Protein AF-A0A3N5GR42-F1 (afdb_monomer)

Structure (mmCIF, N/CA/C/O backbone):
data_AF-A0A3N5GR42-F1
#
_entry.id   AF-A0A3N5GR42-F1
#
loop_
_atom_site.group_PDB
_atom_site.id
_atom_site.type_symbol
_atom_site.label_atom_id
_atom_site.label_alt_id
_atom_site.label_comp_id
_atom_site.label_asym_id
_atom_site.label_entity_id
_atom_site.label_seq_id
_atom_site.pdbx_PDB_ins_code
_atom_site.Cartn_x
_atom_site.Cartn_y
_atom_site.Cartn_z
_atom_site.occupancy
_atom_site.B_iso_or_equiv
_atom_site.auth_seq_id
_atom_site.auth_comp_id
_atom_site.auth_asym_id
_atom_site.auth_atom_id
_atom_site.pdbx_PDB_model_num
ATOM 1 N N . MET A 1 1 ? 43.176 -18.086 -81.676 1.00 46.12 1 MET A N 1
ATOM 2 C CA . MET A 1 1 ? 43.409 -17.792 -80.245 1.00 46.12 1 MET A CA 1
ATOM 3 C C . MET A 1 1 ? 43.066 -16.320 -80.011 1.00 46.12 1 MET A C 1
ATOM 5 O O . MET A 1 1 ? 43.845 -15.468 -80.402 1.00 46.12 1 MET A O 1
ATOM 9 N N . LEU A 1 2 ? 41.883 -15.991 -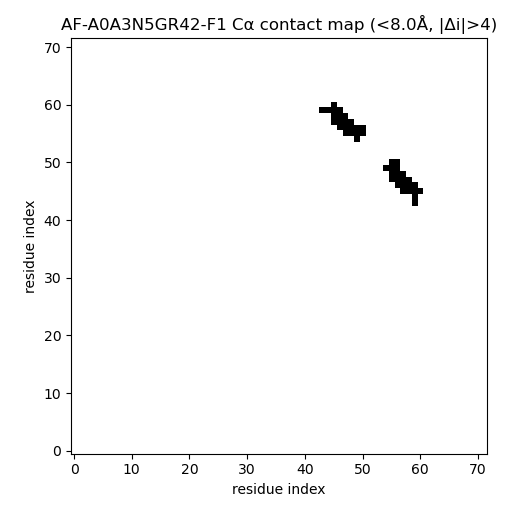79.482 1.00 39.78 2 LEU A N 1
ATOM 10 C CA . LEU A 1 2 ? 41.564 -14.622 -79.048 1.00 39.78 2 LEU A CA 1
ATOM 11 C C . LEU A 1 2 ? 40.650 -14.697 -77.822 1.00 39.78 2 LEU A C 1
ATOM 13 O O . LEU A 1 2 ? 39.465 -15.003 -77.913 1.00 39.78 2 LEU A O 1
ATOM 17 N N . VAL A 1 3 ? 41.252 -14.483 -76.654 1.00 51.66 3 VAL A N 1
ATOM 18 C CA . VAL A 1 3 ? 40.578 -14.451 -75.356 1.00 51.66 3 VAL A CA 1
ATOM 19 C C . VAL A 1 3 ? 40.041 -13.039 -75.136 1.00 51.66 3 VAL A C 1
ATOM 21 O O . VAL A 1 3 ? 40.795 -12.096 -74.915 1.00 51.66 3 VAL A O 1
ATOM 24 N N . ASN A 1 4 ? 38.720 -12.902 -75.195 1.00 49.47 4 ASN A N 1
ATOM 25 C CA . ASN A 1 4 ? 37.987 -11.681 -74.880 1.00 49.47 4 ASN A CA 1
ATOM 26 C C . ASN A 1 4 ? 37.717 -11.629 -73.366 1.00 49.47 4 ASN A C 1
ATOM 28 O O . ASN A 1 4 ? 36.828 -12.317 -72.867 1.00 49.47 4 ASN A O 1
ATOM 32 N N . ARG A 1 5 ? 38.487 -10.832 -72.614 1.00 57.12 5 ARG A N 1
ATOM 33 C CA . ARG A 1 5 ? 38.219 -10.553 -71.192 1.00 57.12 5 ARG A CA 1
ATOM 34 C C . ARG A 1 5 ? 37.706 -9.126 -71.028 1.00 57.12 5 ARG A C 1
ATOM 36 O O . ARG A 1 5 ? 38.482 -8.194 -70.842 1.00 57.12 5 ARG A O 1
ATOM 43 N N . ARG A 1 6 ? 36.380 -8.961 -71.013 1.00 54.16 6 ARG A N 1
ATOM 44 C CA . ARG A 1 6 ? 35.752 -7.744 -70.482 1.00 54.16 6 ARG A CA 1
ATOM 45 C C . ARG A 1 6 ? 35.855 -7.748 -68.955 1.00 54.16 6 ARG A C 1
ATOM 47 O O . ARG A 1 6 ? 35.094 -8.443 -68.289 1.00 54.16 6 ARG A O 1
ATOM 54 N N . ARG A 1 7 ? 36.757 -6.945 -68.384 1.00 52.31 7 ARG A N 1
ATOM 55 C CA . ARG A 1 7 ? 36.665 -6.549 -66.971 1.00 52.31 7 ARG A CA 1
ATOM 56 C C . ARG A 1 7 ? 35.687 -5.377 -66.869 1.00 52.31 7 ARG A C 1
ATOM 58 O O . ARG A 1 7 ? 36.024 -4.256 -67.232 1.00 52.31 7 ARG A O 1
ATOM 65 N N . ARG A 1 8 ? 34.458 -5.649 -66.416 1.00 50.22 8 ARG A N 1
ATOM 66 C CA . ARG A 1 8 ? 33.512 -4.607 -65.990 1.00 50.22 8 ARG A CA 1
ATOM 67 C C . ARG A 1 8 ? 34.026 -4.018 -64.677 1.00 50.22 8 ARG A C 1
ATOM 69 O O . ARG A 1 8 ? 34.004 -4.695 -63.654 1.00 50.22 8 ARG A O 1
ATOM 76 N N . GLY A 1 9 ? 34.489 -2.774 -64.728 1.00 42.69 9 GLY A N 1
ATOM 77 C CA . GLY A 1 9 ? 34.686 -1.942 -63.547 1.00 42.69 9 GLY A CA 1
ATOM 78 C C . GLY A 1 9 ? 33.329 -1.622 -62.929 1.00 42.69 9 GLY A C 1
ATOM 79 O O . GLY A 1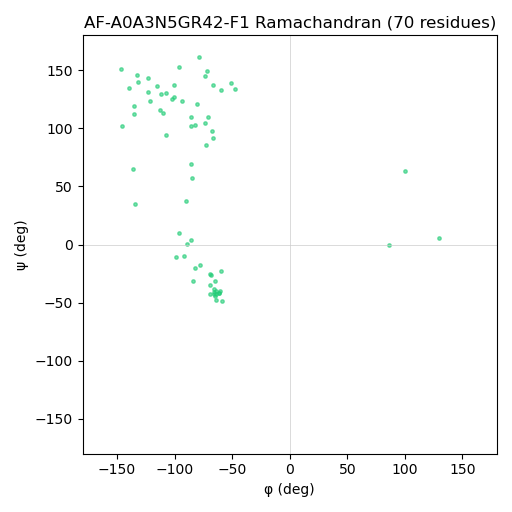 9 ? 32.668 -0.669 -63.323 1.00 42.69 9 GLY A O 1
ATOM 80 N N . VAL A 1 10 ? 32.894 -2.460 -61.993 1.00 59.00 10 VAL A N 1
ATOM 81 C CA . VAL A 1 10 ? 32.012 -2.022 -60.908 1.00 59.00 10 VAL A CA 1
ATOM 82 C C . VAL A 1 10 ? 32.883 -1.178 -59.974 1.00 59.00 10 VAL A C 1
ATOM 84 O O . VAL A 1 10 ? 34.066 -1.479 -59.853 1.00 59.00 10 VAL A O 1
ATOM 87 N N . GLN A 1 11 ? 32.304 -0.177 -59.304 1.00 59.91 11 GLN A N 1
ATOM 88 C CA . GLN A 1 11 ? 32.927 0.756 -58.340 1.00 59.91 11 GLN A CA 1
ATOM 89 C C . GLN A 1 11 ? 33.285 2.142 -58.915 1.00 59.91 11 GLN A C 1
ATOM 91 O O . GLN A 1 11 ? 34.434 2.573 -58.893 1.00 59.91 11 GLN A O 1
ATOM 96 N N . ALA A 1 12 ? 32.282 2.906 -59.352 1.00 53.66 12 ALA A N 1
ATOM 97 C CA . ALA A 1 12 ? 32.395 4.363 -59.398 1.00 53.66 12 ALA A CA 1
ATOM 98 C C . ALA A 1 12 ? 31.110 4.987 -58.838 1.00 53.66 12 ALA A C 1
ATOM 100 O O . ALA A 1 12 ? 30.051 4.858 -59.441 1.00 53.66 12 ALA A O 1
ATOM 101 N N . GLY A 1 13 ? 31.204 5.651 -57.679 1.00 52.59 13 GLY A N 1
ATOM 102 C CA . GLY A 1 13 ? 30.213 6.666 -57.300 1.00 52.59 13 GLY A CA 1
ATOM 103 C C . GLY A 1 13 ? 29.555 6.592 -55.920 1.00 52.59 13 GLY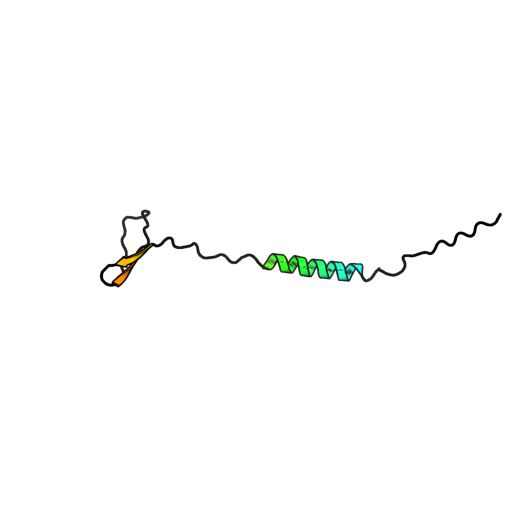 A C 1
ATOM 104 O O . GLY A 1 13 ? 28.702 7.423 -55.651 1.00 52.59 13 GLY A O 1
ATOM 105 N N . SER A 1 14 ? 29.943 5.698 -55.004 1.00 57.38 14 SER A N 1
ATOM 106 C CA . SER A 1 14 ? 29.367 5.654 -53.638 1.00 57.38 14 SER A CA 1
ATOM 107 C C . SER A 1 14 ? 30.134 6.527 -52.621 1.00 57.38 14 SER A C 1
ATOM 109 O O . SER A 1 14 ? 30.351 6.151 -51.474 1.00 57.38 14 SER A O 1
ATOM 111 N N . ARG A 1 15 ? 30.627 7.705 -53.027 1.00 58.53 15 ARG A N 1
ATOM 112 C CA . ARG A 1 15 ? 31.436 8.563 -52.130 1.00 58.53 15 ARG A CA 1
ATOM 113 C C . ARG A 1 15 ? 30.607 9.438 -51.181 1.00 58.53 15 ARG A C 1
ATOM 115 O O . ARG A 1 15 ? 31.131 9.867 -50.162 1.00 58.53 15 ARG A O 1
ATOM 122 N N . ARG A 1 16 ? 29.326 9.688 -51.486 1.00 54.41 16 ARG A N 1
ATOM 123 C CA . ARG A 1 16 ? 28.430 10.527 -50.657 1.00 54.41 16 ARG A CA 1
ATOM 124 C C . ARG A 1 16 ? 27.500 9.743 -49.729 1.00 54.41 16 ARG A C 1
ATOM 126 O O . ARG A 1 16 ? 26.887 10.335 -48.853 1.00 54.41 16 ARG A O 1
ATOM 133 N N . VAL A 1 17 ? 27.420 8.426 -49.897 1.00 55.28 17 VAL A N 1
ATOM 134 C CA . VAL A 1 17 ? 26.519 7.550 -49.125 1.00 55.28 17 VAL A CA 1
ATOM 135 C C . VAL A 1 17 ? 27.141 7.145 -47.783 1.00 55.28 17 VAL A C 1
ATOM 137 O O . VAL A 1 17 ? 26.444 7.033 -46.781 1.00 55.28 17 VAL A O 1
ATOM 140 N N . LEU A 1 18 ? 28.472 7.024 -47.749 1.00 59.75 18 LEU A N 1
ATOM 141 C CA . LEU A 1 18 ? 29.258 6.738 -46.546 1.00 59.75 18 LEU A CA 1
ATOM 142 C C . LEU A 1 18 ? 29.089 7.777 -45.413 1.00 59.75 18 LEU A C 1
ATOM 144 O O . LEU A 1 18 ? 28.833 7.353 -44.287 1.00 59.75 18 LEU A O 1
ATOM 148 N N . PRO A 1 19 ? 29.177 9.106 -45.649 1.00 67.62 19 PRO A N 1
ATOM 149 C CA . PRO A 1 19 ? 29.058 10.085 -44.564 1.00 67.62 19 PRO A CA 1
ATOM 150 C C . PRO A 1 19 ? 27.641 10.171 -43.980 1.00 67.62 19 PRO A C 1
ATOM 152 O O . PRO A 1 19 ? 27.490 10.349 -42.775 1.00 67.62 19 PRO A O 1
ATOM 155 N N . VAL A 1 20 ? 26.601 10.005 -44.805 1.00 74.38 20 VAL A N 1
ATOM 156 C CA . VAL A 1 20 ? 25.200 10.058 -44.350 1.00 74.38 20 VAL A CA 1
ATOM 157 C C . VAL A 1 20 ? 24.861 8.844 -43.486 1.00 74.38 20 VAL A C 1
ATOM 159 O O . VAL A 1 20 ? 24.244 8.991 -42.434 1.00 74.38 20 VAL A O 1
ATOM 162 N N . ALA A 1 21 ? 25.314 7.654 -43.890 1.00 76.88 21 ALA A N 1
ATOM 163 C CA . ALA A 1 21 ? 25.125 6.437 -43.107 1.00 76.88 21 ALA A CA 1
ATOM 164 C C . ALA A 1 21 ? 25.855 6.503 -41.754 1.00 76.88 21 ALA A C 1
ATOM 166 O O . ALA A 1 21 ? 25.293 6.106 -40.737 1.00 76.88 21 ALA A O 1
ATOM 167 N N . ALA A 1 22 ? 27.072 7.058 -41.725 1.00 79.62 22 ALA A N 1
ATOM 168 C CA . ALA A 1 22 ? 27.834 7.243 -40.491 1.00 79.62 22 ALA A CA 1
ATOM 169 C C . ALA A 1 22 ? 27.166 8.240 -39.529 1.00 79.62 22 ALA A C 1
ATOM 171 O O . ALA A 1 22 ? 27.108 7.989 -38.327 1.00 79.62 22 ALA A O 1
ATOM 172 N N . LEU A 1 23 ? 26.617 9.342 -40.053 1.00 83.19 23 LEU A N 1
ATOM 173 C CA . LEU A 1 23 ? 25.894 10.326 -39.248 1.00 83.19 23 LEU A CA 1
ATOM 174 C C . LEU A 1 23 ? 24.602 9.740 -38.664 1.00 83.19 23 LEU A C 1
ATOM 176 O O . LEU A 1 23 ? 24.319 9.940 -37.488 1.00 83.19 23 LEU A O 1
ATOM 180 N N . ALA A 1 24 ? 23.848 8.975 -39.457 1.00 81.50 24 ALA A N 1
ATOM 181 C CA . ALA A 1 24 ? 22.646 8.292 -38.982 1.00 81.50 24 ALA A CA 1
ATOM 182 C C . ALA A 1 24 ? 22.966 7.284 -37.863 1.00 81.50 24 ALA A C 1
ATOM 184 O O . ALA A 1 24 ? 22.271 7.248 -36.852 1.00 81.50 24 ALA A O 1
ATOM 185 N N . LEU A 1 25 ? 24.057 6.522 -38.003 1.00 83.56 25 LEU A N 1
ATOM 186 C CA . LEU A 1 25 ? 24.548 5.608 -36.966 1.00 83.56 25 LEU A CA 1
ATOM 187 C C . LEU A 1 25 ? 24.938 6.340 -35.677 1.00 83.56 25 LEU A C 1
ATOM 189 O O . LEU A 1 25 ? 24.597 5.876 -34.593 1.00 83.56 25 LEU A O 1
ATOM 193 N N . LEU A 1 26 ? 25.599 7.494 -35.789 1.00 83.19 26 LEU A N 1
ATOM 194 C CA . LEU A 1 26 ? 25.948 8.344 -34.647 1.00 83.19 26 LEU A CA 1
ATOM 195 C C . LEU A 1 26 ? 24.712 8.896 -33.930 1.00 83.19 26 LEU A C 1
ATOM 197 O O . LEU A 1 26 ? 24.669 8.887 -32.703 1.00 83.19 26 LEU A O 1
ATOM 201 N N . VAL A 1 27 ? 23.699 9.341 -34.678 1.00 82.69 27 VAL A N 1
ATOM 202 C CA . VAL A 1 27 ? 22.440 9.846 -34.109 1.00 82.69 27 VAL A CA 1
ATOM 203 C C . VAL A 1 27 ? 21.680 8.735 -33.384 1.00 82.69 27 VAL A C 1
ATOM 205 O O . VAL A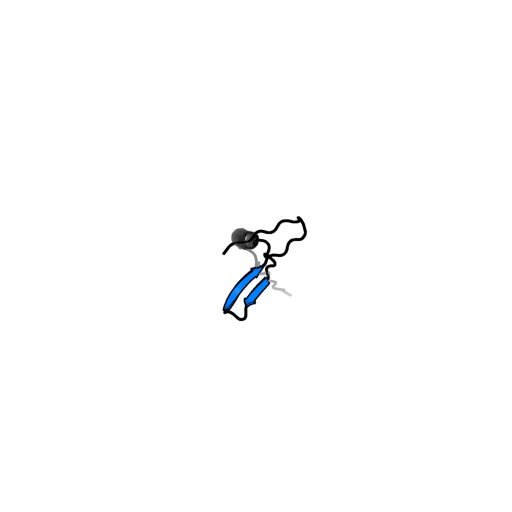 1 27 ? 21.227 8.942 -32.260 1.00 82.69 27 VAL A O 1
ATOM 208 N N . VAL A 1 28 ? 21.585 7.543 -33.981 1.00 79.69 28 VAL A N 1
ATOM 209 C CA . VAL A 1 28 ? 20.932 6.384 -33.352 1.00 79.69 28 VAL A CA 1
ATOM 210 C C . VAL A 1 28 ? 21.693 5.948 -32.098 1.00 79.69 28 VAL A C 1
ATOM 212 O O . VAL A 1 28 ? 21.088 5.811 -31.038 1.00 79.69 28 VAL A O 1
ATOM 215 N N . ALA A 1 29 ? 23.019 5.806 -32.175 1.00 77.44 29 ALA A N 1
ATOM 216 C CA . ALA A 1 29 ? 23.850 5.441 -31.027 1.00 77.44 29 ALA A CA 1
ATOM 217 C C . ALA A 1 29 ? 23.765 6.472 -29.887 1.00 77.44 29 ALA A C 1
ATOM 219 O O . ALA A 1 29 ? 23.673 6.088 -28.725 1.00 77.44 29 ALA A O 1
ATOM 220 N N . GLY A 1 30 ? 23.737 7.770 -30.210 1.00 76.19 30 GLY A N 1
ATOM 221 C CA . GLY A 1 30 ? 23.574 8.843 -29.228 1.00 76.19 30 GLY A CA 1
ATOM 222 C C . GLY A 1 30 ? 22.203 8.836 -28.546 1.00 76.19 30 GLY A C 1
ATOM 223 O O . GLY A 1 30 ? 22.125 9.048 -27.338 1.00 76.19 30 GLY A O 1
ATOM 224 N N . ALA A 1 31 ? 21.130 8.527 -29.283 1.00 69.50 31 ALA A N 1
ATOM 225 C CA . ALA A 1 31 ? 19.782 8.420 -28.724 1.00 69.50 31 ALA A CA 1
ATOM 226 C C . ALA A 1 31 ? 19.644 7.262 -27.716 1.00 69.50 31 ALA A C 1
ATOM 228 O O . ALA A 1 31 ? 18.897 7.383 -26.747 1.00 69.50 31 ALA A O 1
ATOM 229 N N . HIS A 1 32 ? 20.397 6.169 -27.895 1.00 63.59 32 HIS A N 1
ATOM 230 C CA . HIS A 1 32 ? 20.396 5.038 -26.961 1.00 63.59 32 HIS A CA 1
ATOM 231 C C . HIS A 1 32 ? 21.022 5.359 -25.594 1.00 63.59 32 HIS A C 1
ATOM 233 O O . HIS A 1 32 ? 20.643 4.745 -24.601 1.00 63.59 32 HIS A O 1
ATOM 239 N N . LEU A 1 33 ? 21.941 6.328 -25.516 1.00 63.12 33 LEU A N 1
ATOM 240 C CA . LEU A 1 33 ? 22.623 6.694 -24.266 1.00 63.12 33 LEU A CA 1
ATOM 241 C C . LEU A 1 33 ? 21.759 7.554 -23.328 1.00 63.12 33 LEU A C 1
ATOM 243 O O . LEU A 1 33 ? 22.062 7.662 -22.144 1.00 63.12 33 LEU A O 1
ATOM 247 N N . ALA A 1 34 ? 20.688 8.166 -23.840 1.00 61.91 34 ALA A N 1
ATOM 248 C CA . ALA A 1 34 ? 19.847 9.098 -23.088 1.00 61.91 34 ALA A CA 1
ATOM 249 C C . ALA A 1 34 ? 18.680 8.428 -22.332 1.00 61.91 34 ALA A C 1
ATOM 251 O O . ALA A 1 34 ? 17.889 9.124 -21.698 1.00 61.91 34 ALA A O 1
ATOM 252 N N . LEU A 1 35 ? 18.535 7.101 -22.417 1.00 64.81 35 LEU A N 1
ATOM 253 C CA . LEU A 1 35 ? 17.313 6.407 -21.994 1.00 64.81 35 LEU A CA 1
ATOM 254 C C . LEU A 1 35 ? 17.309 5.912 -20.539 1.00 64.81 35 LEU A C 1
ATOM 256 O O . LEU A 1 35 ? 16.243 5.531 -20.065 1.00 64.81 35 LEU A O 1
ATOM 260 N N . ASP A 1 36 ? 18.431 5.936 -19.810 1.00 65.12 36 ASP A N 1
ATOM 261 C CA . ASP A 1 36 ? 18.530 5.174 -18.552 1.00 65.12 36 ASP A CA 1
ATOM 262 C C . ASP A 1 36 ? 19.184 5.928 -17.382 1.00 65.12 36 ASP A C 1
ATOM 264 O O . ASP A 1 36 ? 20.236 5.564 -16.860 1.00 65.12 36 ASP A O 1
ATOM 268 N N . ALA A 1 37 ? 18.528 6.995 -16.923 1.00 66.44 37 ALA A N 1
ATOM 269 C CA . ALA A 1 37 ? 18.865 7.626 -15.642 1.00 66.44 37 ALA A CA 1
ATOM 270 C C . ALA A 1 37 ? 17.624 7.950 -14.799 1.00 66.44 37 ALA A C 1
ATOM 272 O O . ALA A 1 37 ? 17.582 8.949 -14.080 1.00 66.44 37 ALA A O 1
ATOM 273 N N . ALA A 1 38 ? 16.592 7.103 -14.864 1.00 72.62 38 ALA A N 1
ATOM 274 C CA . ALA A 1 38 ? 15.494 7.176 -13.908 1.00 72.62 38 ALA A CA 1
ATOM 275 C C . ALA A 1 38 ? 15.975 6.644 -12.545 1.00 72.62 38 ALA A C 1
ATOM 277 O O . ALA A 1 38 ? 15.808 5.465 -12.226 1.00 72.62 38 ALA A O 1
ATOM 278 N N . VAL A 1 39 ? 16.586 7.517 -11.735 1.00 77.69 39 VAL A N 1
ATOM 279 C CA . VAL A 1 39 ? 16.881 7.233 -10.325 1.00 77.69 39 VAL A CA 1
ATOM 280 C C . VAL A 1 39 ? 15.547 7.151 -9.593 1.00 77.69 39 VAL A C 1
ATOM 282 O O . VAL A 1 39 ? 14.927 8.161 -9.261 1.00 77.69 39 VAL A O 1
ATOM 285 N N . ARG A 1 40 ? 15.061 5.927 -9.394 1.00 79.19 40 ARG A N 1
ATOM 286 C CA . ARG A 1 40 ? 13.876 5.689 -8.572 1.00 79.19 40 ARG A CA 1
ATOM 287 C C . ARG A 1 40 ? 14.240 6.045 -7.132 1.00 79.19 40 ARG A C 1
ATOM 289 O O . ARG A 1 40 ? 15.322 5.649 -6.691 1.00 79.19 40 ARG A O 1
ATOM 296 N N . PRO A 1 41 ? 13.366 6.741 -6.390 1.00 83.25 41 PRO A N 1
ATOM 297 C CA . PRO A 1 41 ? 13.535 6.849 -4.954 1.00 83.25 41 PRO A CA 1
ATOM 298 C C . PRO A 1 41 ? 13.729 5.446 -4.366 1.00 83.25 41 PRO A C 1
ATOM 300 O O . PRO A 1 41 ? 13.053 4.510 -4.821 1.00 83.25 41 PRO A O 1
ATOM 303 N N . PRO A 1 42 ? 14.647 5.279 -3.399 1.00 83.00 42 PRO A N 1
ATOM 304 C CA . PRO A 1 42 ? 14.749 4.042 -2.646 1.00 8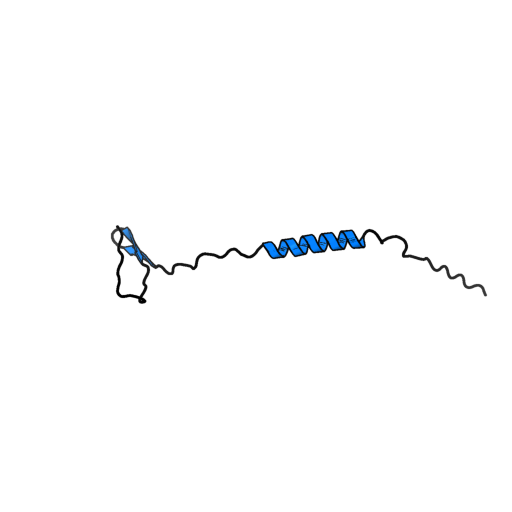3.00 42 PRO A CA 1
ATOM 305 C C . PRO A 1 42 ? 13.357 3.633 -2.173 1.00 83.00 42 PRO A C 1
ATOM 307 O O . PRO A 1 42 ? 12.579 4.474 -1.712 1.00 83.00 42 PRO A O 1
ATOM 310 N N . ARG A 1 43 ? 13.012 2.356 -2.348 1.00 85.06 43 ARG A N 1
ATOM 311 C CA . ARG A 1 43 ? 11.757 1.854 -1.796 1.00 85.06 43 ARG A CA 1
ATOM 312 C C . ARG A 1 43 ? 11.799 2.048 -0.284 1.00 85.06 43 ARG A C 1
ATOM 314 O O . ARG A 1 43 ? 12.797 1.733 0.351 1.00 85.06 43 ARG A O 1
ATOM 321 N N . LEU A 1 44 ? 10.714 2.589 0.257 1.00 89.62 44 LEU A N 1
ATOM 322 C CA . LEU A 1 44 ? 10.467 2.566 1.689 1.00 89.62 44 LEU A CA 1
ATOM 323 C C . LEU A 1 44 ? 9.906 1.185 2.025 1.00 89.62 44 LEU A C 1
ATOM 325 O O . LEU A 1 44 ? 8.866 0.804 1.485 1.00 89.62 44 LEU A O 1
ATOM 329 N N . ASP A 1 45 ? 10.590 0.455 2.898 1.00 92.50 45 ASP A N 1
ATOM 330 C CA . ASP A 1 45 ? 10.184 -0.877 3.348 1.00 92.50 45 ASP A CA 1
ATOM 331 C C . ASP A 1 45 ? 9.207 -0.756 4.525 1.00 92.50 45 ASP A C 1
ATOM 333 O O . ASP A 1 45 ? 9.528 -1.045 5.675 1.00 92.50 45 ASP A O 1
ATOM 337 N N . TYR A 1 46 ? 8.003 -0.265 4.236 1.00 96.25 46 TYR A N 1
ATOM 338 C CA . TYR A 1 46 ? 6.925 -0.159 5.216 1.00 96.25 46 TYR A CA 1
ATOM 339 C C . TYR A 1 46 ? 5.977 -1.359 5.140 1.00 96.25 46 TYR A C 1
ATOM 341 O O . TYR A 1 46 ? 5.775 -1.971 4.089 1.00 96.25 46 TYR A O 1
ATOM 349 N N . GLN A 1 47 ? 5.350 -1.663 6.268 1.00 97.12 47 GLN A N 1
ATOM 350 C CA . GLN A 1 47 ? 4.293 -2.656 6.384 1.00 97.12 47 GLN A CA 1
ATOM 351 C C . GLN A 1 47 ? 2.938 -1.951 6.405 1.00 97.12 47 GLN A C 1
ATOM 353 O O . GLN A 1 47 ? 2.770 -0.931 7.074 1.00 97.12 47 GLN A O 1
ATOM 358 N N . ILE A 1 48 ? 1.969 -2.508 5.678 1.00 97.81 48 ILE A N 1
ATOM 359 C CA . ILE A 1 48 ? 0.569 -2.093 5.756 1.00 97.81 48 ILE A CA 1
ATOM 360 C C . ILE A 1 48 ? -0.220 -3.232 6.387 1.00 97.81 48 ILE A C 1
ATOM 362 O O . ILE A 1 48 ? -0.147 -4.368 5.915 1.00 97.81 48 ILE A O 1
ATOM 366 N N . SER A 1 49 ? -1.011 -2.924 7.407 1.00 98.00 49 SER A N 1
ATOM 367 C CA . SER A 1 49 ? -1.984 -3.856 7.969 1.00 98.00 49 SER A CA 1
ATOM 368 C C . SER A 1 49 ? -3.336 -3.179 8.162 1.00 98.00 49 SER A C 1
ATOM 370 O O . SER A 1 49 ? -3.427 -1.985 8.449 1.00 98.00 49 SER A O 1
ATOM 372 N N . THR A 1 50 ? -4.402 -3.954 7.981 1.00 98.50 50 THR A N 1
ATOM 373 C CA . THR A 1 50 ? -5.757 -3.548 8.354 1.00 98.50 50 THR A CA 1
ATOM 374 C C . THR A 1 50 ? -6.108 -4.251 9.653 1.00 98.50 50 THR A C 1
ATOM 376 O O . THR A 1 50 ? -5.982 -5.469 9.753 1.00 98.50 50 THR A O 1
ATOM 379 N N . LEU A 1 51 ? -6.506 -3.476 10.653 1.00 98.19 51 LEU A N 1
ATOM 380 C CA . LEU A 1 51 ? -6.932 -3.979 11.953 1.00 98.19 51 LEU A CA 1
ATOM 381 C C . LEU A 1 51 ? -8.374 -4.504 11.877 1.00 98.19 51 LEU A C 1
ATOM 383 O O . LEU A 1 51 ? -9.137 -4.111 10.995 1.00 98.19 51 LEU A O 1
ATOM 387 N N . ASP A 1 52 ? -8.783 -5.323 12.847 1.00 98.50 52 ASP A N 1
ATOM 388 C CA . ASP A 1 52 ? -10.132 -5.921 12.893 1.00 98.50 52 ASP A CA 1
ATOM 389 C C . ASP A 1 52 ? -11.265 -4.880 12.940 1.00 98.50 52 ASP A C 1
ATOM 391 O O . ASP A 1 52 ? -12.398 -5.151 12.547 1.00 98.50 52 ASP A O 1
ATOM 395 N N . ASN A 1 53 ? -10.959 -3.664 13.399 1.00 98.00 53 ASN A N 1
ATOM 396 C CA . ASN A 1 53 ? -11.885 -2.532 13.419 1.00 98.00 53 ASN A CA 1
ATOM 397 C C . ASN A 1 53 ? -11.929 -1.738 12.096 1.00 98.00 53 ASN A C 1
ATOM 399 O O . ASN A 1 53 ? -12.599 -0.709 12.027 1.00 98.00 53 ASN A O 1
ATOM 403 N N . GLY A 1 54 ? -11.209 -2.179 11.063 1.00 98.38 54 GLY A N 1
ATOM 404 C CA . GLY A 1 54 ? -11.169 -1.558 9.739 1.00 98.38 54 GLY A CA 1
ATOM 405 C C . GLY A 1 54 ? -10.153 -0.424 9.574 1.00 98.38 54 GLY A C 1
ATOM 406 O O . GLY A 1 54 ? -10.043 0.124 8.478 1.00 98.38 54 GLY A O 1
ATOM 407 N N . LEU A 1 55 ? -9.391 -0.061 10.613 1.00 98.06 55 LEU A N 1
ATOM 408 C CA . LEU A 1 55 ? -8.342 0.956 10.490 1.00 98.06 55 LEU A CA 1
ATOM 409 C C . LEU A 1 55 ? -7.132 0.421 9.723 1.00 98.06 55 LEU A C 1
ATOM 411 O O . LEU A 1 55 ? -6.759 -0.742 9.863 1.00 98.06 55 LEU A O 1
ATOM 415 N N . THR A 1 56 ? -6.491 1.293 8.944 1.00 98.25 56 THR A N 1
ATOM 416 C CA . THR A 1 56 ? -5.245 0.974 8.237 1.00 98.25 56 THR A CA 1
ATOM 417 C C . THR A 1 56 ? -4.059 1.551 8.992 1.00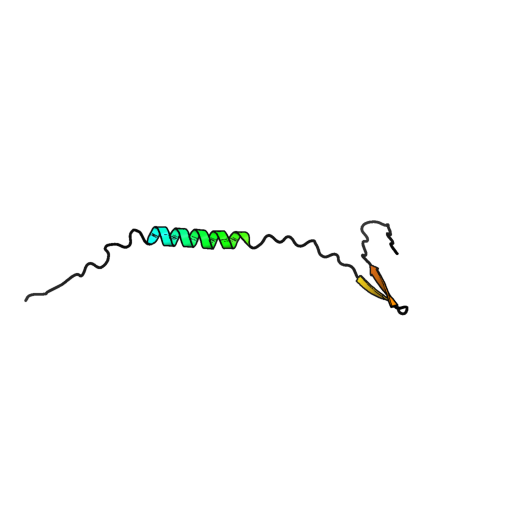 98.25 56 THR A C 1
ATOM 419 O O . THR A 1 56 ? -4.026 2.746 9.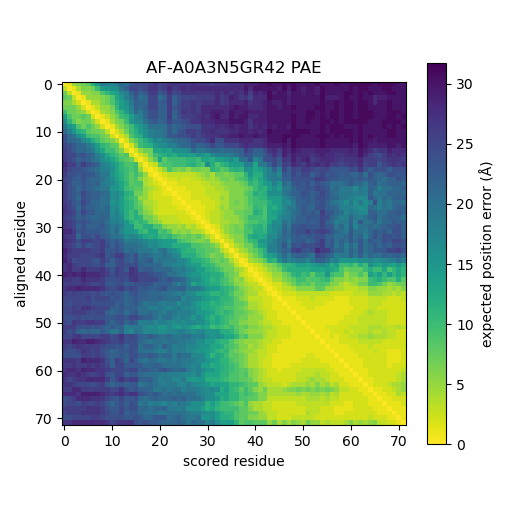276 1.00 98.25 56 THR A O 1
ATOM 422 N N . VAL A 1 57 ? -3.079 0.705 9.286 1.00 97.94 57 VAL A N 1
ATOM 423 C CA . VAL A 1 57 ? -1.806 1.087 9.895 1.00 97.94 57 VAL A CA 1
ATOM 424 C C . VAL A 1 57 ? -0.719 1.000 8.833 1.00 97.94 57 VAL A C 1
ATOM 426 O O . VAL A 1 57 ? -0.600 -0.008 8.137 1.00 97.94 57 VAL A O 1
ATOM 429 N N . VAL A 1 58 ? 0.078 2.061 8.724 1.00 97.56 58 VAL A N 1
ATOM 430 C CA . VAL A 1 58 ? 1.299 2.104 7.914 1.00 97.56 58 VAL A CA 1
ATOM 431 C C . VAL A 1 58 ? 2.472 2.225 8.877 1.00 97.56 58 VAL A C 1
ATOM 433 O O . VAL A 1 58 ? 2.572 3.212 9.600 1.00 97.56 58 VAL A O 1
ATOM 436 N N . MET A 1 59 ? 3.339 1.215 8.912 1.00 97.00 59 MET A N 1
ATOM 437 C CA . MET A 1 59 ? 4.452 1.136 9.857 1.00 97.00 59 MET A CA 1
ATOM 438 C C . MET A 1 59 ? 5.781 1.051 9.116 1.00 97.00 59 MET A C 1
ATOM 440 O O . MET A 1 59 ? 5.991 0.146 8.311 1.00 97.00 59 MET A O 1
ATOM 444 N N . LEU A 1 60 ? 6.683 1.982 9.412 1.00 96.38 60 LEU A N 1
ATOM 445 C CA . LEU A 1 60 ? 8.079 1.938 8.990 1.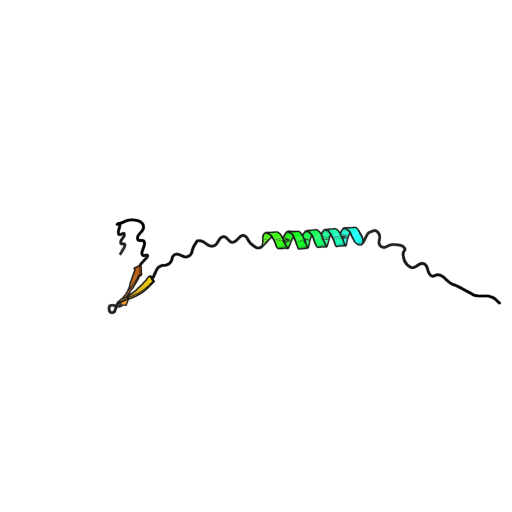00 96.38 60 LEU A CA 1
ATOM 446 C C . LEU A 1 60 ? 8.933 1.689 10.232 1.00 96.38 60 LEU A C 1
ATOM 448 O O . LEU A 1 60 ? 8.978 2.536 11.122 1.00 96.38 60 LEU A O 1
ATOM 452 N N . GLU A 1 61 ? 9.573 0.527 10.298 1.00 95.12 61 GLU A N 1
ATOM 453 C CA . GLU A 1 61 ? 10.424 0.157 11.426 1.00 95.12 61 GLU A CA 1
ATOM 454 C C . GLU A 1 61 ? 11.881 0.532 11.134 1.00 95.12 61 GLU A C 1
ATOM 456 O O . GLU A 1 61 ? 12.449 0.109 10.128 1.00 95.12 61 GLU A O 1
ATOM 461 N N . ASP A 1 62 ? 12.476 1.337 12.015 1.00 93.56 62 ASP A N 1
ATOM 462 C CA . ASP A 1 62 ? 13.881 1.740 11.951 1.00 93.56 62 ASP A CA 1
ATOM 463 C C . ASP A 1 62 ? 14.509 1.638 13.348 1.00 93.56 62 ASP A C 1
ATOM 465 O O . ASP A 1 62 ? 14.075 2.297 14.292 1.00 93.56 62 ASP A O 1
ATOM 469 N N . HIS A 1 63 ? 15.538 0.796 13.488 1.00 95.38 63 HIS A N 1
ATOM 470 C CA . HIS A 1 63 ? 16.262 0.570 14.749 1.00 95.38 63 HIS A CA 1
ATOM 471 C C . HIS A 1 63 ? 17.534 1.413 14.878 1.00 95.38 63 HIS A C 1
ATOM 473 O O . HIS A 1 63 ? 18.330 1.202 15.793 1.00 95.38 63 HIS A O 1
ATOM 479 N N . SER A 1 64 ? 17.745 2.377 13.982 1.00 95.31 64 SER A N 1
ATOM 480 C CA . SER A 1 64 ? 18.929 3.243 14.005 1.00 95.31 64 SER A CA 1
ATOM 481 C C . SER A 1 64 ? 18.929 4.206 15.197 1.00 95.31 64 SER A C 1
ATOM 483 O O . SER A 1 64 ? 19.991 4.650 15.635 1.00 95.31 64 SER A O 1
ATOM 485 N N . THR A 1 65 ? 17.746 4.536 15.733 1.00 96.00 65 THR A N 1
ATOM 486 C CA . THR A 1 65 ? 17.576 5.435 16.885 1.00 96.00 65 THR A CA 1
ATOM 487 C C . THR A 1 65 ? 16.382 5.011 17.756 1.00 96.00 65 THR A C 1
ATOM 489 O O . THR A 1 65 ? 15.417 4.464 17.228 1.00 96.00 65 THR A O 1
ATOM 492 N N . PRO A 1 66 ? 16.386 5.273 19.079 1.00 97.25 66 PRO A N 1
ATOM 493 C CA . PRO A 1 66 ? 15.273 4.927 19.969 1.00 97.25 66 PRO A CA 1
ATOM 494 C C . PRO A 1 66 ? 14.184 6.018 19.967 1.00 97.25 66 PRO A C 1
ATOM 496 O O . PRO A 1 66 ? 13.885 6.616 21.000 1.00 97.25 66 PRO A O 1
ATOM 499 N N . ILE A 1 67 ? 13.628 6.330 18.796 1.00 97.06 67 ILE A N 1
ATOM 500 C CA . ILE A 1 67 ? 12.610 7.375 18.600 1.00 97.06 67 ILE A CA 1
ATOM 501 C C . ILE A 1 67 ? 11.368 6.757 17.953 1.00 97.06 67 ILE A C 1
ATOM 503 O O . ILE A 1 67 ? 11.480 5.897 17.086 1.00 97.06 67 ILE A O 1
ATOM 507 N N . VAL A 1 68 ? 10.180 7.229 18.347 1.00 96.81 68 VAL A N 1
ATOM 508 C CA . VAL A 1 68 ? 8.900 6.842 17.735 1.00 96.81 68 VAL A CA 1
ATOM 509 C C . VAL A 1 68 ? 8.172 8.090 17.241 1.00 96.81 68 VAL A C 1
ATOM 511 O O . VAL A 1 68 ? 8.028 9.063 17.983 1.00 96.81 68 VAL A O 1
ATOM 514 N N . HIS A 1 69 ? 7.696 8.053 15.996 1.00 96.56 69 HIS A N 1
ATOM 515 C CA . HIS A 1 69 ? 6.844 9.082 15.403 1.00 96.56 69 HIS A CA 1
ATOM 516 C C . HIS A 1 69 ? 5.460 8.504 15.093 1.00 96.56 69 HIS A C 1
ATOM 518 O O . HIS A 1 69 ? 5.360 7.393 14.578 1.00 96.56 69 HIS A O 1
ATOM 524 N N . LEU A 1 70 ? 4.399 9.252 15.401 1.00 97.12 70 LEU A N 1
ATOM 525 C CA . LEU A 1 70 ? 3.016 8.814 15.222 1.00 97.12 70 LEU A CA 1
ATOM 526 C C . LEU A 1 70 ? 2.165 9.969 14.684 1.00 97.12 70 LEU A C 1
ATOM 528 O O . LEU A 1 70 ? 2.246 11.089 15.188 1.00 97.12 70 LEU A O 1
ATOM 532 N N . GLN A 1 71 ? 1.340 9.672 13.679 1.00 96.94 71 GLN A N 1
ATOM 533 C CA . GLN A 1 71 ? 0.381 10.589 13.062 1.00 96.94 71 GLN A CA 1
ATOM 534 C C . GLN A 1 71 ? -0.987 9.892 12.957 1.00 96.94 71 GLN A C 1
ATOM 536 O O . GLN A 1 71 ? -1.027 8.699 12.652 1.00 96.94 71 GLN A O 1
ATOM 541 N N . LEU A 1 72 ? -2.079 10.621 13.231 1.00 92.25 72 LEU A N 1
ATOM 542 C CA . LEU A 1 72 ? -3.467 10.139 13.145 1.00 92.25 72 LEU A CA 1
ATOM 543 C C . LEU A 1 72 ? -4.274 10.938 12.121 1.00 92.25 72 LEU A C 1
ATOM 545 O O . LEU A 1 72 ? -4.041 12.166 12.033 1.00 92.25 72 LEU A O 1
#

Radius of gyration: 34.67 Å; Cα contacts (8 Å, |Δi|>4): 22; chains: 1; bounding box: 55×28×100 Å

Solvent-accessible surface area (backbone atoms only — not comparable to full-atom values): 5255 Å² total; per-residue (Å²): 142,83,87,86,80,85,80,79,81,78,89,84,80,75,76,71,56,57,62,56,54,52,51,52,50,49,52,54,58,55,58,64,71,73,74,81,78,84,79,69,75,80,82,80,82,56,48,77,47,70,46,99,87,70,50,78,46,80,46,73,85,66,86,91,53,102,72,87,88,88,86,134

Sequence (72 aa):
MLVNRRRRGVQAGS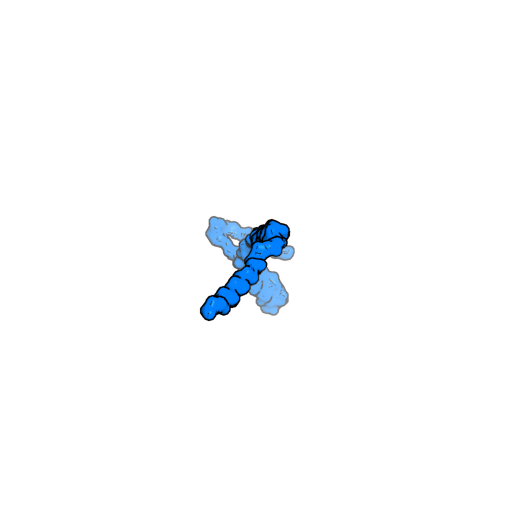RRVLPVAALALLVVAGAHLALDAAVRPPRLDYQISTLDNGLTVVMLEDHSTPIVHLQL

Mean predicted aligned error: 15.77 Å

Secondary structure (DSSP, 8-state):
--------------TTHHHHHHHHHHHHHHHHHTS----PPPPP--EEEE-TTS-EEEE----SSS------

Foldseek 3Di:
DDDDDDDDDDDDDCPPVVVVVVVVVVVVVVVVVPPDDPPDPPDQPWDWDQDPVRDIDIDRDDPPDPDDDDDD

pLDDT: mean 78.23, std 18.04, range [39.78, 98.5]

Nearest PDB structures (foldseek):
  3wpa-assembly1_A  TM=3.939E-01  e=5.713E+00  Acinetobacter sp. Tol 5
  7m2w-assembly1_H  TM=2.900E-01  e=7.514E+00  Saccharomyces cerevisiae S288C